Protein AF-A0AAJ1ESF6-F1 (afdb_monomer)

Structure (mmCIF, N/CA/C/O backbone):
data_AF-A0AAJ1ESF6-F1
#
_entry.id   AF-A0AAJ1ESF6-F1
#
loop_
_atom_site.group_PDB
_atom_site.id
_atom_site.type_symbol
_atom_site.label_atom_id
_atom_site.label_alt_id
_atom_site.label_comp_id
_atom_site.label_asym_id
_atom_site.label_entity_id
_atom_site.label_seq_id
_atom_site.pdbx_PDB_ins_code
_atom_site.Cartn_x
_atom_site.Cartn_y
_atom_site.Cartn_z
_atom_site.occupancy
_atom_site.B_iso_or_equiv
_atom_site.auth_seq_id
_atom_site.auth_comp_id
_atom_site.auth_asym_id
_atom_site.auth_atom_id
_atom_site.pdbx_PDB_model_num
ATOM 1 N N . ASP A 1 1 ? 2.776 -10.018 -21.899 1.00 55.34 1 ASP A N 1
ATOM 2 C CA . ASP A 1 1 ? 3.059 -10.813 -20.690 1.00 55.34 1 ASP A CA 1
ATOM 3 C C . ASP A 1 1 ? 4.131 -11.862 -20.918 1.00 55.34 1 ASP A C 1
ATOM 5 O O . ASP A 1 1 ? 3.816 -12.998 -21.233 1.00 55.34 1 ASP A O 1
ATOM 9 N N . GLN A 1 2 ? 5.407 -11.480 -20.803 1.00 73.94 2 GLN A N 1
ATOM 10 C CA . GLN A 1 2 ? 6.529 -12.399 -21.056 1.00 73.94 2 GLN A CA 1
ATOM 11 C C . GLN A 1 2 ? 7.130 -13.013 -19.786 1.00 73.94 2 GLN A C 1
ATOM 13 O O . GLN A 1 2 ? 7.589 -14.145 -19.842 1.00 73.94 2 GLN A O 1
ATOM 18 N N . TRP A 1 3 ? 7.111 -12.315 -18.645 1.00 88.38 3 TRP A N 1
ATOM 19 C CA . TRP A 1 3 ? 7.758 -12.816 -17.426 1.00 88.38 3 TRP A CA 1
ATOM 20 C C . TRP A 1 3 ? 6.982 -13.958 -16.770 1.00 88.38 3 TRP A C 1
ATOM 22 O O . TRP A 1 3 ? 7.521 -15.048 -16.640 1.00 88.38 3 TRP A O 1
ATOM 32 N N . MET A 1 4 ? 5.696 -13.752 -16.447 1.00 85.62 4 MET A N 1
ATOM 33 C CA . MET A 1 4 ? 4.870 -14.798 -15.819 1.00 85.62 4 MET A CA 1
ATOM 34 C C . MET A 1 4 ? 4.687 -16.027 -16.718 1.00 85.62 4 MET A C 1
ATOM 36 O O . MET A 1 4 ? 4.624 -17.143 -16.223 1.00 85.62 4 MET A O 1
ATOM 40 N N . ALA A 1 5 ? 4.609 -15.832 -18.037 1.00 86.31 5 ALA A N 1
ATOM 41 C CA . ALA A 1 5 ? 4.395 -16.920 -18.990 1.00 86.31 5 ALA A CA 1
ATOM 42 C C . ALA A 1 5 ? 5.632 -17.816 -19.188 1.00 86.31 5 ALA A C 1
ATOM 44 O O . ALA A 1 5 ? 5.484 -18.968 -19.586 1.00 86.31 5 ALA A O 1
ATOM 45 N N . ALA A 1 6 ? 6.835 -17.296 -18.927 1.00 82.69 6 ALA A N 1
ATOM 46 C CA . ALA A 1 6 ? 8.098 -18.032 -19.019 1.00 82.69 6 ALA A CA 1
ATOM 47 C C . ALA A 1 6 ? 8.628 -18.483 -17.645 1.00 82.69 6 ALA A C 1
ATOM 49 O O . ALA A 1 6 ? 9.740 -18.998 -17.556 1.00 82.69 6 ALA A O 1
ATOM 50 N N . LEU A 1 7 ? 7.858 -18.252 -16.580 1.00 89.81 7 LEU A N 1
ATOM 51 C CA . LEU A 1 7 ? 8.257 -18.524 -15.208 1.00 89.81 7 LEU A CA 1
ATOM 52 C C . LEU A 1 7 ? 8.116 -20.019 -14.896 1.00 89.81 7 LEU A C 1
ATOM 54 O O . LEU A 1 7 ? 7.008 -20.557 -14.932 1.00 89.81 7 LEU A O 1
ATOM 58 N N . ASP A 1 8 ? 9.210 -20.672 -14.510 1.00 90.31 8 ASP A N 1
ATOM 59 C CA . ASP A 1 8 ? 9.155 -21.964 -13.827 1.00 90.31 8 ASP A CA 1
ATOM 60 C C . ASP A 1 8 ? 9.335 -21.746 -12.322 1.00 90.31 8 ASP A C 1
ATOM 62 O O . ASP A 1 8 ? 10.394 -21.342 -11.850 1.00 90.31 8 ASP A O 1
ATOM 66 N N . MET A 1 9 ? 8.287 -22.015 -11.543 1.00 88.44 9 MET A N 1
ATOM 67 C CA . MET A 1 9 ? 8.320 -21.835 -10.086 1.00 88.44 9 MET A CA 1
ATOM 68 C C . MET A 1 9 ? 9.34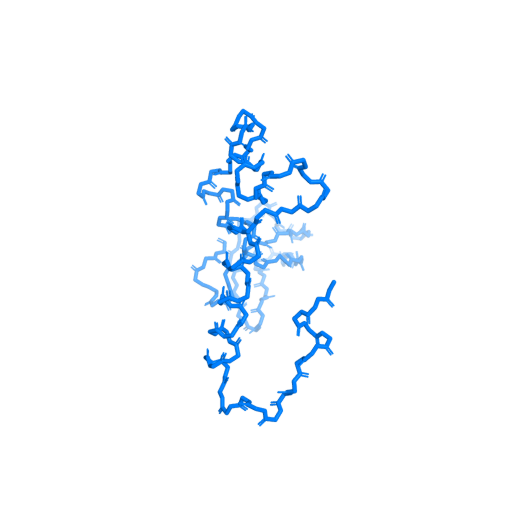0 -22.747 -9.391 1.00 88.44 9 MET A C 1
ATOM 70 O O . MET A 1 9 ? 9.712 -22.474 -8.252 1.00 88.44 9 MET A O 1
ATOM 74 N N . ARG A 1 10 ? 9.794 -23.820 -10.051 1.00 91.81 10 ARG A N 1
ATOM 75 C CA . ARG A 1 1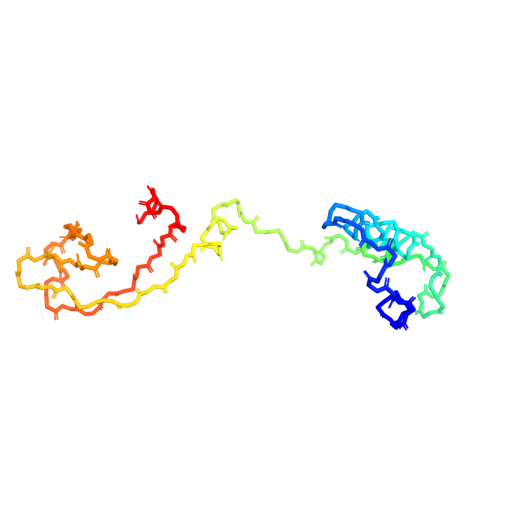0 ? 10.799 -24.749 -9.509 1.00 91.81 10 ARG A CA 1
ATOM 76 C C . ARG A 1 10 ? 12.207 -24.154 -9.486 1.00 91.81 10 ARG A C 1
ATOM 78 O O . ARG A 1 10 ? 13.034 -24.636 -8.715 1.00 91.81 10 ARG A O 1
ATOM 85 N N . ASP A 1 11 ? 12.455 -23.108 -10.271 1.00 91.62 11 ASP A N 1
ATOM 86 C CA . ASP A 1 11 ? 13.753 -22.428 -10.347 1.00 91.62 11 ASP A CA 1
ATOM 87 C C . ASP A 1 11 ? 14.016 -21.508 -9.144 1.00 91.62 11 ASP A C 1
ATOM 89 O O . ASP A 1 11 ? 15.119 -20.989 -8.992 1.00 91.62 11 ASP A O 1
ATOM 93 N N . PHE A 1 12 ? 13.015 -21.305 -8.283 1.00 94.00 12 PHE A N 1
ATOM 94 C CA . PHE A 1 12 ? 13.098 -20.422 -7.124 1.00 94.00 12 PHE A CA 1
ATOM 95 C C . PHE A 1 12 ? 13.052 -21.232 -5.834 1.00 94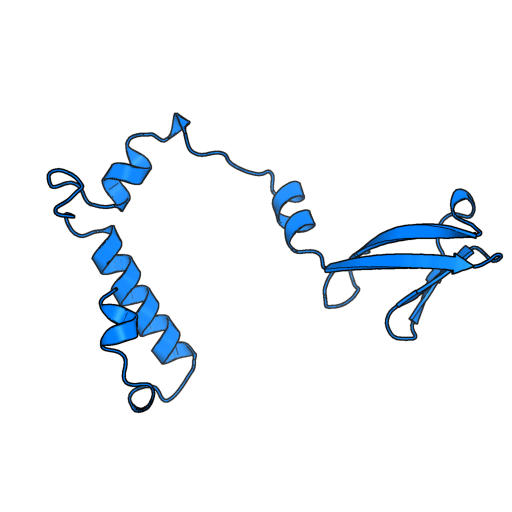.00 12 PHE A C 1
ATOM 97 O O . PHE A 1 12 ? 12.196 -22.099 -5.644 1.00 94.00 12 PHE A O 1
ATOM 104 N N . HIS A 1 13 ? 13.977 -20.951 -4.925 1.00 94.75 13 HIS A N 1
ATOM 105 C CA . HIS A 1 13 ? 14.115 -21.641 -3.639 1.00 94.75 13 HIS A CA 1
ATOM 106 C C . HIS A 1 13 ? 13.763 -20.728 -2.458 1.00 94.75 13 HIS A C 1
ATOM 108 O O . HIS A 1 13 ? 13.752 -21.159 -1.305 1.00 94.75 13 HIS A O 1
ATOM 114 N N . SER A 1 14 ? 13.417 -19.469 -2.739 1.00 95.94 14 SER A N 1
ATOM 115 C CA . SER A 1 14 ? 12.874 -18.527 -1.766 1.00 95.94 14 SER A CA 1
ATOM 116 C C . SER A 1 14 ? 11.994 -17.459 -2.426 1.00 95.94 14 SER A C 1
ATOM 118 O O . SER A 1 14 ? 12.083 -17.195 -3.626 1.00 95.94 14 SER A O 1
ATOM 120 N N . LEU A 1 15 ? 11.163 -16.789 -1.619 1.00 95.81 15 LEU A N 1
ATOM 121 C CA . LEU A 1 15 ? 10.407 -15.612 -2.068 1.00 95.81 15 LEU A CA 1
ATOM 122 C C . LEU A 1 15 ? 11.321 -14.451 -2.479 1.00 95.81 15 LEU A C 1
ATOM 124 O O . LEU A 1 15 ? 10.930 -13.636 -3.312 1.00 95.81 15 LEU A O 1
ATOM 128 N N . GLU A 1 16 ? 12.519 -14.370 -1.901 1.00 96.31 16 GLU A N 1
ATOM 129 C CA . GLU A 1 16 ? 13.479 -13.314 -2.217 1.00 96.31 16 GLU A CA 1
ATOM 130 C C . GLU A 1 16 ? 14.042 -13.476 -3.632 1.00 96.31 16 GLU A C 1
ATOM 132 O O . GLU A 1 16 ? 14.100 -12.508 -4.385 1.00 96.31 16 GLU A O 1
ATOM 137 N N . GLU A 1 17 ? 14.365 -14.703 -4.044 1.00 95.31 17 GLU A N 1
ATOM 138 C CA . GLU A 1 17 ? 14.821 -14.984 -5.411 1.00 95.31 17 GLU A CA 1
ATOM 139 C C . GLU A 1 17 ? 13.739 -14.667 -6.450 1.00 95.31 17 GLU A C 1
ATOM 141 O O . GLU A 1 17 ? 14.015 -14.039 -7.477 1.00 95.31 17 GLU A O 1
ATOM 146 N N . LEU A 1 18 ? 12.486 -15.033 -6.159 1.00 94.75 18 LEU A N 1
ATOM 147 C CA . LEU A 1 18 ? 11.349 -14.706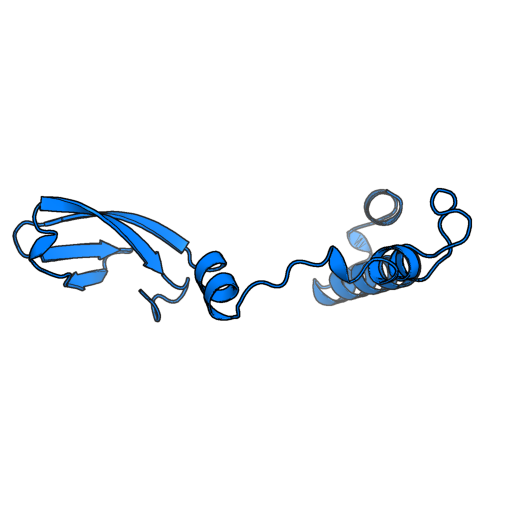 -7.020 1.00 94.75 18 LEU A CA 1
ATOM 148 C C . LEU A 1 18 ? 11.156 -13.187 -7.139 1.00 94.75 18 LEU A C 1
ATOM 150 O O . LEU A 1 18 ? 10.975 -12.662 -8.242 1.00 94.75 18 LEU A O 1
ATOM 154 N N . ARG A 1 19 ? 11.242 -12.469 -6.011 1.00 95.19 19 ARG A N 1
ATOM 155 C CA . ARG A 1 19 ? 11.171 -11.002 -5.963 1.00 95.19 19 ARG A CA 1
ATOM 156 C C . ARG A 1 19 ? 12.298 -10.363 -6.771 1.00 95.19 19 ARG A C 1
ATOM 158 O O . ARG A 1 19 ? 12.031 -9.440 -7.538 1.00 95.19 19 ARG A O 1
ATOM 165 N N . GLY A 1 20 ? 13.524 -10.866 -6.640 1.00 95.56 20 GLY A N 1
ATOM 166 C CA . GLY A 1 20 ? 14.683 -10.394 -7.396 1.00 95.56 20 GLY A CA 1
ATOM 167 C C . GLY A 1 20 ? 14.510 -10.572 -8.906 1.00 95.56 20 GLY A C 1
ATOM 168 O O . GLY A 1 20 ? 14.749 -9.634 -9.669 1.00 95.56 20 GLY A O 1
ATOM 169 N N . SER A 1 21 ? 14.018 -11.736 -9.340 1.00 94.94 21 SER A N 1
ATOM 170 C CA . SER A 1 21 ? 13.712 -12.006 -10.753 1.00 94.94 21 SER A CA 1
ATOM 171 C C . SER A 1 21 ? 12.644 -11.061 -11.307 1.00 94.94 21 SER A C 1
ATOM 173 O O . SER A 1 21 ? 12.841 -10.456 -12.367 1.00 94.94 21 SER A O 1
ATOM 175 N N . LEU A 1 22 ? 11.543 -10.869 -10.571 1.00 94.88 22 LEU A N 1
ATOM 176 C CA . LEU A 1 22 ? 10.494 -9.924 -10.957 1.00 94.88 22 LEU A CA 1
ATOM 177 C C . LEU A 1 22 ? 11.043 -8.499 -11.059 1.00 94.88 22 LEU A C 1
ATOM 179 O O . LEU A 1 22 ? 10.794 -7.809 -12.047 1.00 94.88 22 LEU A O 1
ATOM 183 N N . HIS A 1 23 ? 11.810 -8.066 -10.058 1.00 95.81 23 HIS A N 1
ATOM 184 C CA . HIS A 1 23 ? 12.399 -6.733 -10.026 1.00 95.81 23 HIS A CA 1
ATOM 185 C C . HIS A 1 23 ? 13.307 -6.493 -11.238 1.00 95.81 23 HIS A C 1
ATOM 187 O O . HIS A 1 23 ? 13.166 -5.480 -11.924 1.00 95.81 23 HIS A O 1
ATOM 193 N N . ALA A 1 24 ? 14.192 -7.444 -11.552 1.00 95.19 24 ALA A N 1
ATOM 194 C CA . ALA A 1 24 ? 15.080 -7.355 -12.709 1.00 95.19 24 ALA A CA 1
ATOM 195 C C . ALA A 1 24 ? 14.301 -7.259 -14.031 1.00 95.19 24 ALA A C 1
ATOM 197 O O . ALA A 1 24 ? 14.642 -6.446 -14.897 1.00 95.19 24 ALA A O 1
ATOM 198 N N . PHE A 1 25 ? 13.230 -8.044 -14.180 1.00 94.69 25 PHE A N 1
ATOM 199 C CA . PHE A 1 25 ? 12.358 -7.968 -15.348 1.00 94.69 25 PHE A CA 1
ATOM 200 C C . PHE A 1 25 ? 11.659 -6.607 -15.464 1.00 94.69 25 PHE A C 1
ATOM 202 O O . PHE A 1 25 ? 11.744 -5.974 -16.518 1.00 94.69 25 PHE A O 1
ATOM 209 N N . VAL A 1 26 ? 11.005 -6.142 -14.394 1.00 95.44 26 VAL A N 1
ATOM 210 C CA . VAL A 1 26 ? 10.275 -4.862 -14.373 1.00 95.44 26 VAL A CA 1
ATOM 211 C C . VAL A 1 26 ? 11.215 -3.702 -14.676 1.00 95.44 26 VAL A C 1
ATOM 213 O O . VAL A 1 26 ? 10.891 -2.851 -15.505 1.00 95.44 26 VAL A O 1
ATOM 216 N N . GLN A 1 27 ? 12.398 -3.686 -14.057 1.00 96.19 27 GLN A N 1
ATOM 217 C CA . GLN A 1 27 ? 13.403 -2.657 -14.297 1.00 96.19 27 GLN A CA 1
ATOM 218 C C . GLN A 1 27 ? 13.834 -2.643 -15.767 1.00 96.19 27 GLN A C 1
ATOM 220 O O . GLN A 1 27 ? 13.783 -1.594 -16.411 1.00 96.19 27 GLN A O 1
ATOM 225 N N . ARG A 1 28 ? 14.195 -3.807 -16.324 1.00 95.56 28 ARG A N 1
ATOM 226 C CA . ARG A 1 28 ? 14.607 -3.918 -17.729 1.00 95.56 28 ARG A CA 1
ATOM 227 C C . ARG A 1 28 ? 13.501 -3.470 -18.677 1.00 95.56 28 ARG A C 1
ATOM 229 O O . ARG A 1 28 ? 13.782 -2.733 -19.618 1.00 95.56 28 ARG A O 1
ATOM 236 N N . TYR A 1 29 ? 12.269 -3.912 -18.447 1.00 94.94 29 TYR A N 1
ATOM 237 C CA . TYR A 1 29 ? 11.128 -3.562 -19.287 1.00 94.94 29 TYR A CA 1
ATOM 238 C C . TYR A 1 29 ? 10.862 -2.054 -19.269 1.00 94.94 29 TYR A C 1
ATOM 240 O O . TYR A 1 29 ? 10.770 -1.434 -20.325 1.00 94.94 29 TYR A O 1
ATOM 248 N N . ASN A 1 30 ? 10.816 -1.450 -18.079 1.00 95.75 30 ASN A N 1
ATOM 249 C CA . ASN A 1 30 ? 10.530 -0.024 -17.933 1.00 95.75 30 ASN A CA 1
ATOM 250 C C . ASN A 1 30 ? 11.627 0.881 -18.508 1.00 95.75 30 ASN A C 1
ATOM 252 O O . ASN A 1 30 ? 11.322 2.019 -18.849 1.00 95.75 30 ASN A O 1
ATOM 256 N N . GLN A 1 31 ? 12.864 0.390 -18.632 1.00 96.94 31 GLN A N 1
ATOM 257 C CA . GLN A 1 31 ? 14.013 1.131 -19.174 1.00 96.94 31 GLN A CA 1
ATOM 258 C C . GLN A 1 31 ? 14.330 0.803 -20.641 1.00 96.94 31 GLN A C 1
ATOM 260 O O . GLN A 1 31 ? 15.217 1.417 -21.230 1.00 96.94 31 GLN A O 1
ATOM 265 N N . SER A 1 32 ? 13.638 -0.161 -21.251 1.00 96.44 32 SER A N 1
ATOM 266 C CA . SER A 1 32 ? 13.858 -0.527 -22.654 1.00 96.44 32 SER A CA 1
ATOM 267 C C . SER A 1 32 ? 12.872 0.206 -23.569 1.00 96.44 32 SER A C 1
ATOM 269 O O . SER A 1 32 ? 11.702 0.336 -23.202 1.00 96.44 32 SER A O 1
ATOM 271 N N . PRO A 1 33 ? 13.288 0.641 -24.775 1.00 96.50 33 PRO A N 1
ATOM 272 C CA . PRO A 1 33 ? 12.374 1.175 -25.778 1.00 96.50 33 PRO A CA 1
ATOM 273 C C . PRO A 1 33 ? 11.207 0.226 -26.041 1.00 96.50 33 PRO A C 1
ATOM 275 O O . PRO A 1 33 ? 11.408 -0.964 -26.301 1.00 96.50 33 PRO A O 1
ATOM 278 N N . HIS A 1 34 ? 9.987 0.757 -26.001 1.00 94.00 34 HIS A N 1
ATOM 279 C CA . HIS A 1 34 ? 8.786 -0.021 -26.264 1.00 94.00 34 HIS A CA 1
ATOM 280 C C . HIS A 1 34 ? 8.237 0.299 -27.657 1.00 94.00 34 HIS A C 1
ATOM 282 O O . HIS A 1 34 ? 8.115 1.462 -28.048 1.00 94.00 34 HIS A O 1
ATOM 288 N N . SER A 1 35 ? 7.870 -0.736 -28.417 1.00 92.94 35 SER A N 1
ATOM 289 C CA . SER A 1 35 ? 7.438 -0.599 -29.817 1.00 92.94 35 SER A CA 1
ATOM 290 C C . SER A 1 35 ? 6.211 0.303 -29.983 1.00 92.94 35 SER A C 1
ATOM 292 O O . SER A 1 35 ? 6.118 1.047 -30.954 1.00 92.94 35 SER A O 1
ATOM 294 N N . SER A 1 36 ? 5.295 0.285 -29.013 1.00 93.75 36 SER A N 1
ATOM 295 C CA . SER A 1 36 ? 4.092 1.129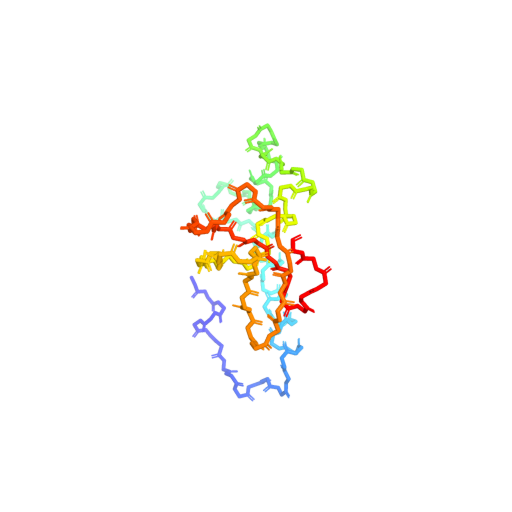 -29.006 1.00 93.75 36 SER A CA 1
ATOM 296 C C . SER A 1 36 ? 4.319 2.557 -28.500 1.00 93.75 36 SER A C 1
ATOM 298 O O . SER A 1 36 ? 3.374 3.339 -28.482 1.00 93.75 36 SER A O 1
ATOM 300 N N . LEU A 1 37 ? 5.529 2.896 -28.048 1.00 95.19 37 LEU A N 1
ATOM 301 C CA . LEU A 1 37 ? 5.863 4.203 -27.469 1.00 95.19 37 LEU A CA 1
ATOM 302 C C . LEU A 1 37 ? 6.808 5.006 -28.370 1.00 95.19 37 LEU A C 1
ATOM 304 O O . LEU A 1 37 ? 7.556 5.853 -27.892 1.00 95.19 37 LEU A O 1
ATOM 308 N N . HIS A 1 38 ? 6.790 4.736 -29.679 1.00 93.75 38 HIS A N 1
ATOM 309 C CA . HIS A 1 38 ? 7.578 5.466 -30.679 1.00 93.75 38 HIS A CA 1
ATOM 310 C C . HIS A 1 38 ? 9.083 5.544 -30.351 1.00 93.75 38 HIS A C 1
ATOM 312 O O . HIS A 1 38 ? 9.736 6.545 -30.631 1.00 93.75 38 HIS A O 1
ATOM 318 N N . GLY A 1 39 ? 9.636 4.482 -29.757 1.00 94.12 39 GLY A N 1
ATOM 319 C CA . GLY A 1 39 ? 11.053 4.401 -29.389 1.00 94.12 39 GLY A CA 1
ATOM 320 C C . GLY A 1 39 ? 11.393 4.911 -27.986 1.00 94.12 39 GLY A C 1
ATOM 321 O O . GLY A 1 39 ? 12.536 4.757 -27.566 1.00 94.12 39 GLY A O 1
ATOM 322 N N . LEU A 1 40 ? 10.427 5.455 -27.241 1.00 96.81 40 LEU A N 1
ATOM 323 C CA . LEU A 1 40 ? 10.596 5.786 -25.825 1.00 96.81 40 LEU A CA 1
ATOM 324 C C . LEU A 1 40 ? 10.480 4.538 -24.945 1.00 96.81 40 LEU A C 1
ATOM 326 O O . LEU A 1 40 ? 9.776 3.579 -25.288 1.00 96.81 40 LEU A O 1
ATOM 330 N N . SER A 1 41 ? 11.135 4.560 -23.785 1.00 97.50 41 SER A N 1
ATOM 331 C CA . SER A 1 41 ? 10.865 3.576 -22.737 1.00 97.50 41 SER A CA 1
ATOM 332 C C . SER A 1 41 ? 9.572 3.920 -21.975 1.00 97.50 41 SER A C 1
ATOM 334 O O . SER A 1 41 ? 9.148 5.083 -21.964 1.00 97.50 41 SER A O 1
ATOM 336 N N . PRO A 1 42 ? 8.916 2.944 -21.314 1.00 96.62 42 PRO A N 1
ATOM 337 C CA . PRO A 1 42 ? 7.790 3.228 -20.423 1.00 96.62 42 PRO A CA 1
ATOM 338 C C . PRO A 1 42 ? 8.126 4.272 -19.352 1.00 96.62 42 PRO A C 1
ATOM 340 O O . PRO A 1 42 ? 7.289 5.119 -19.042 1.00 96.62 42 PRO A O 1
ATOM 343 N N . GLN A 1 43 ? 9.355 4.248 -18.828 1.00 96.38 43 GLN A N 1
ATOM 344 C CA . GLN A 1 43 ? 9.839 5.234 -17.869 1.00 96.38 43 GLN A CA 1
ATOM 345 C C . GLN A 1 43 ? 9.899 6.642 -18.476 1.00 96.38 43 GLN A C 1
ATOM 347 O O . GLN A 1 43 ? 9.354 7.572 -17.880 1.00 96.38 43 GLN A O 1
ATOM 352 N N . ASP A 1 44 ? 10.485 6.798 -19.666 1.00 96.50 44 ASP A N 1
ATOM 353 C CA . ASP A 1 44 ? 10.564 8.101 -20.345 1.00 96.50 44 ASP A CA 1
ATOM 354 C C . ASP A 1 44 ? 9.169 8.665 -20.616 1.00 96.50 44 ASP A C 1
ATOM 356 O O . ASP A 1 44 ? 8.896 9.834 -20.344 1.00 96.50 44 ASP A O 1
ATOM 360 N N . ARG A 1 45 ? 8.250 7.819 -21.102 1.00 95.75 45 ARG A N 1
ATOM 361 C CA . ARG A 1 45 ? 6.865 8.221 -21.368 1.00 95.75 45 ARG A CA 1
ATOM 362 C C . ARG A 1 45 ? 6.118 8.606 -20.093 1.00 95.75 45 ARG A C 1
ATOM 364 O O . ARG A 1 45 ? 5.303 9.522 -20.135 1.00 95.75 45 ARG A O 1
ATOM 371 N N . PHE A 1 46 ? 6.345 7.910 -18.982 1.00 94.38 46 PHE A N 1
ATOM 372 C CA . PHE A 1 46 ? 5.710 8.238 -17.705 1.00 94.38 46 PHE A CA 1
ATOM 373 C C . PHE A 1 46 ? 6.184 9.599 -17.178 1.00 94.38 46 PHE A C 1
ATOM 375 O O . PHE A 1 46 ? 5.372 10.416 -16.751 1.00 94.38 46 PHE A O 1
ATOM 382 N N . PHE A 1 47 ? 7.489 9.874 -17.257 1.00 93.88 47 PHE A N 1
ATOM 383 C CA . PHE A 1 47 ? 8.065 11.126 -16.763 1.00 93.88 47 PHE A CA 1
ATOM 384 C C . PHE A 1 47 ? 7.984 12.298 -17.749 1.00 93.88 47 PHE A C 1
ATOM 386 O O . PHE A 1 47 ? 8.261 13.427 -17.348 1.00 93.88 47 PHE A O 1
ATOM 393 N N . SER A 1 48 ? 7.562 12.082 -19.000 1.00 94.75 48 SER A N 1
ATOM 394 C CA . SER A 1 48 ? 7.339 13.169 -19.964 1.00 94.75 48 SER A CA 1
ATOM 395 C C . SER A 1 48 ? 6.114 14.035 -19.642 1.00 94.75 48 SER A C 1
ATOM 397 O O . SER A 1 48 ? 5.987 15.130 -20.180 1.00 94.75 48 SER A O 1
ATOM 399 N N . GLU A 1 49 ? 5.203 13.558 -18.788 1.00 93.38 49 GLU A N 1
ATOM 400 C CA . GLU A 1 49 ? 3.972 14.261 -18.392 1.00 93.38 49 GLU A CA 1
ATOM 401 C C . GLU A 1 49 ? 3.855 14.358 -16.857 1.00 93.38 49 GLU A C 1
ATOM 403 O O . GLU A 1 49 ? 2.900 13.844 -16.268 1.00 93.38 49 GLU A O 1
ATOM 408 N N . PRO A 1 50 ? 4.810 15.012 -16.168 1.00 90.88 50 PRO A N 1
ATOM 409 C CA . PRO A 1 50 ? 4.846 15.037 -14.704 1.00 90.88 50 PRO A CA 1
ATOM 410 C C . PRO A 1 50 ? 3.612 15.719 -14.093 1.00 90.88 50 PRO A C 1
ATOM 412 O O . PRO A 1 50 ? 3.173 15.338 -13.013 1.00 90.88 50 PRO A O 1
ATOM 415 N N . GLU A 1 51 ? 3.018 16.668 -14.817 1.00 94.00 51 GLU A N 1
ATOM 416 C CA . GLU A 1 51 ? 1.776 17.379 -14.476 1.00 94.00 51 GLU A CA 1
ATOM 417 C C . GLU A 1 51 ? 0.580 16.425 -14.264 1.00 94.00 51 GLU A C 1
ATOM 419 O O . GLU A 1 51 ? -0.358 16.744 -13.537 1.00 94.00 51 GLU A O 1
ATOM 424 N N . GLN A 1 52 ? 0.597 15.238 -14.886 1.00 93.56 52 GLN A N 1
ATOM 425 C CA . GLN A 1 52 ? -0.467 14.234 -14.749 1.00 93.56 52 GLN A CA 1
ATOM 426 C C . GLN A 1 52 ? -0.301 13.363 -13.493 1.00 93.56 52 GLN A C 1
ATOM 428 O O . GLN A 1 52 ? -1.227 12.644 -13.105 1.00 93.56 52 GLN A O 1
ATOM 433 N N . ILE A 1 53 ? 0.864 13.411 -12.836 1.00 92.25 53 ILE A N 1
ATOM 434 C CA . ILE A 1 53 ? 1.152 12.601 -11.653 1.00 92.25 53 ILE A CA 1
ATOM 435 C C . ILE A 1 53 ? 0.468 13.230 -10.439 1.00 92.25 53 ILE A C 1
ATOM 437 O O . ILE A 1 53 ? 0.910 14.238 -9.891 1.00 92.25 53 ILE A O 1
ATOM 441 N N . AR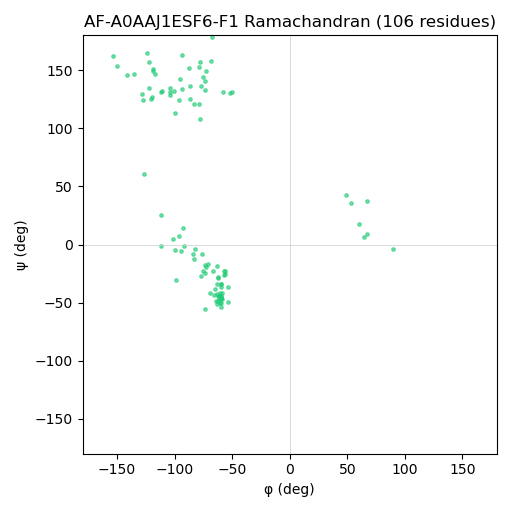G A 1 54 ? -0.591 12.578 -9.956 1.00 92.06 54 ARG A N 1
ATOM 442 C CA . ARG A 1 54 ? -1.247 12.946 -8.698 1.00 92.06 54 ARG A CA 1
ATOM 443 C C . ARG A 1 54 ? -0.499 12.325 -7.526 1.00 92.06 54 ARG A C 1
ATOM 445 O O . ARG A 1 54 ? -0.369 11.105 -7.443 1.00 92.06 54 ARG A O 1
ATOM 452 N N . ARG A 1 55 ? -0.009 13.167 -6.619 1.00 91.75 55 ARG A N 1
ATOM 453 C CA . ARG A 1 55 ? 0.588 12.737 -5.351 1.00 91.75 55 ARG A CA 1
ATOM 454 C C . ARG A 1 55 ? -0.483 12.751 -4.268 1.00 91.75 55 ARG A C 1
ATOM 456 O O . ARG A 1 55 ? -1.246 13.707 -4.177 1.00 91.75 55 ARG A O 1
ATOM 463 N N . LEU A 1 56 ? -0.531 11.685 -3.480 1.00 95.12 56 LEU A N 1
ATOM 464 C CA . LEU A 1 56 ? -1.329 11.627 -2.262 1.00 95.12 56 LEU A CA 1
ATOM 465 C C . LEU A 1 56 ? -0.503 12.175 -1.098 1.00 95.12 56 LEU A C 1
ATOM 467 O O . LEU A 1 56 ? 0.730 12.100 -1.132 1.00 95.12 56 LEU A O 1
ATOM 471 N N . SER A 1 57 ? -1.177 12.734 -0.094 1.00 96.31 57 SER A N 1
ATOM 472 C CA . SER A 1 57 ? -0.510 13.079 1.159 1.00 96.31 57 SER A CA 1
ATOM 473 C C . SER A 1 57 ? -0.090 11.805 1.901 1.00 96.31 57 SER A C 1
ATOM 475 O O . SER A 1 57 ? -0.642 10.731 1.666 1.00 96.31 57 SER A O 1
ATOM 477 N N . GLU A 1 58 ? 0.895 11.910 2.790 1.00 94.12 58 GLU A N 1
ATOM 478 C CA . GLU A 1 58 ? 1.320 10.774 3.617 1.00 94.12 58 GLU A CA 1
ATOM 479 C C . GLU A 1 58 ? 0.163 10.258 4.488 1.00 94.12 58 GLU A C 1
ATOM 481 O O . GLU A 1 58 ? -0.031 9.053 4.591 1.00 94.12 58 GLU A O 1
ATOM 486 N N . GLU A 1 59 ? -0.680 11.166 4.992 1.00 92.25 59 GLU A N 1
ATOM 487 C CA . GLU A 1 59 ? -1.914 10.832 5.711 1.00 92.25 59 GLU A CA 1
ATOM 488 C C . GLU A 1 59 ? -2.882 10.023 4.838 1.00 92.25 59 GLU A C 1
ATOM 490 O O . GLU A 1 59 ? -3.331 8.953 5.243 1.00 92.25 59 GLU A O 1
ATOM 495 N N . ASP A 1 60 ? -3.164 10.481 3.612 1.00 93.75 60 ASP A N 1
ATOM 496 C CA . ASP A 1 60 ? -4.046 9.745 2.699 1.00 93.75 60 ASP A CA 1
ATOM 497 C C . ASP A 1 60 ? -3.493 8.348 2.417 1.00 93.75 60 ASP A C 1
ATOM 499 O O . ASP A 1 60 ? -4.248 7.378 2.390 1.00 93.75 60 ASP A O 1
ATOM 503 N N . ILE A 1 61 ? -2.180 8.225 2.213 1.00 93.38 61 ILE A N 1
ATOM 504 C CA . ILE A 1 61 ? -1.532 6.931 1.994 1.00 93.38 61 ILE A CA 1
ATOM 505 C C . ILE A 1 61 ? -1.765 6.032 3.209 1.00 93.38 61 ILE A C 1
ATOM 507 O O . ILE A 1 61 ? -2.311 4.944 3.034 1.00 93.38 61 ILE A O 1
ATOM 511 N N . THR A 1 62 ? -1.432 6.489 4.419 1.00 91.19 62 THR A N 1
ATOM 512 C CA . THR A 1 62 ? -1.618 5.725 5.663 1.00 91.19 62 THR A CA 1
ATOM 513 C C . THR A 1 62 ? -3.060 5.251 5.819 1.00 91.19 62 THR A C 1
ATOM 515 O O . THR A 1 62 ? -3.298 4.055 5.984 1.00 91.19 62 THR A O 1
ATOM 518 N N . GLN A 1 63 ? -4.035 6.148 5.645 1.00 90.56 63 GLN A N 1
ATOM 519 C CA . GLN A 1 63 ? -5.461 5.824 5.755 1.00 90.56 63 GLN A CA 1
ATOM 520 C C . GLN A 1 63 ? -5.917 4.745 4.759 1.00 90.56 63 GLN A C 1
ATOM 522 O O . GLN A 1 63 ? -6.792 3.944 5.088 1.00 90.56 63 GLN A O 1
ATOM 527 N N . ASN A 1 64 ? -5.337 4.696 3.554 1.00 91.62 64 ASN A N 1
ATOM 528 C CA . ASN A 1 64 ? -5.664 3.679 2.545 1.00 91.62 64 ASN A CA 1
ATOM 529 C C . ASN A 1 64 ? -5.101 2.283 2.875 1.00 91.62 64 ASN A C 1
ATOM 531 O O . ASN A 1 64 ? -5.566 1.300 2.297 1.00 91.62 64 ASN A O 1
ATOM 535 N N . PHE A 1 65 ? -4.119 2.180 3.777 1.00 91.81 65 PHE A N 1
ATOM 536 C CA . PHE A 1 65 ? -3.544 0.903 4.216 1.00 91.81 65 PHE A CA 1
ATOM 537 C C . PHE A 1 65 ? -4.177 0.347 5.501 1.00 91.81 65 PHE A C 1
ATOM 539 O O . PHE A 1 65 ? -3.861 -0.780 5.890 1.00 91.81 65 PHE A O 1
ATOM 546 N N . LEU A 1 66 ? -5.081 1.091 6.143 1.00 94.25 66 LEU A N 1
ATOM 547 C CA . LEU A 1 66 ? -5.825 0.611 7.304 1.00 94.25 66 LEU A CA 1
ATOM 548 C C . LEU A 1 66 ? -6.932 -0.370 6.890 1.00 94.25 66 LEU A C 1
ATOM 550 O O . LEU A 1 66 ? -7.588 -0.219 5.857 1.00 94.25 66 LEU A O 1
ATOM 554 N N . LEU A 1 67 ? -7.167 -1.373 7.732 1.00 93.94 67 LEU A N 1
ATOM 555 C CA . LEU A 1 67 ? -8.288 -2.296 7.598 1.00 93.94 67 LEU A CA 1
ATOM 556 C C . LEU A 1 67 ? -9.579 -1.589 7.989 1.00 93.94 67 LEU A C 1
ATOM 558 O O . LEU A 1 67 ? -9.599 -0.849 8.963 1.00 93.94 67 LEU A O 1
ATOM 562 N N . GLU A 1 68 ? -10.668 -1.843 7.268 1.00 95.00 68 GLU A N 1
ATOM 563 C CA . GLU A 1 68 ? -11.963 -1.219 7.540 1.00 95.00 68 GLU A CA 1
ATOM 564 C C . GLU A 1 68 ? -12.968 -2.247 8.067 1.00 95.00 68 GLU A C 1
ATOM 566 O O . GLU A 1 68 ? -13.144 -3.321 7.486 1.00 95.00 68 GLU A O 1
ATOM 571 N N . ILE A 1 69 ? -13.659 -1.913 9.161 1.00 94.75 69 ILE A N 1
ATOM 572 C CA . ILE A 1 69 ? -14.683 -2.783 9.745 1.00 94.75 69 ILE A CA 1
ATOM 573 C C . ILE A 1 69 ? -15.878 -1.998 10.267 1.00 94.75 69 ILE A C 1
ATOM 575 O O . ILE A 1 69 ? -15.754 -0.893 10.789 1.00 94.75 69 ILE A O 1
ATOM 579 N N . GLU A 1 70 ? -17.064 -2.593 10.158 1.00 97.19 70 GLU A N 1
ATOM 580 C CA . GLU A 1 70 ? -18.287 -2.029 10.721 1.00 97.19 70 GLU A CA 1
ATOM 581 C C . GLU A 1 70 ? -18.691 -2.770 12.002 1.00 97.19 70 GLU A C 1
ATOM 583 O O . GLU A 1 70 ? -18.761 -4.009 12.041 1.00 97.19 70 GLU A O 1
ATOM 588 N N . ARG A 1 71 ? -18.985 -2.013 13.063 1.00 97.06 71 ARG A N 1
ATOM 589 C CA . ARG A 1 71 ? -19.429 -2.542 14.358 1.00 97.06 71 ARG A CA 1
ATOM 590 C C . ARG A 1 71 ? -20.599 -1.748 14.911 1.00 97.06 71 ARG A C 1
ATOM 592 O O . ARG A 1 71 ? -20.728 -0.547 14.692 1.00 97.06 71 ARG A O 1
ATOM 599 N N . ARG A 1 72 ? -21.482 -2.447 15.626 1.00 97.56 72 ARG A N 1
ATOM 600 C CA . ARG A 1 72 ? -22.535 -1.811 16.416 1.00 97.56 72 ARG A CA 1
ATOM 601 C C . ARG A 1 72 ? -21.962 -1.488 17.787 1.00 97.56 72 ARG A C 1
ATOM 603 O O . ARG A 1 72 ? -21.497 -2.398 18.463 1.00 97.56 72 ARG A O 1
ATOM 610 N N . VAL A 1 73 ? -22.051 -0.227 18.180 1.00 97.94 73 VAL A N 1
ATOM 611 C CA . VAL A 1 73 ? -21.693 0.217 19.524 1.00 97.94 73 VAL A CA 1
ATOM 612 C C . VAL A 1 73 ? -22.772 -0.243 20.494 1.00 97.94 73 VAL A C 1
ATOM 614 O O . VAL A 1 73 ? -23.975 -0.104 20.226 1.00 97.94 73 VAL A O 1
ATOM 617 N N . SER A 1 74 ? -22.348 -0.812 21.613 1.00 97.75 74 SER A N 1
ATOM 618 C CA . SER A 1 74 ? -23.229 -1.217 22.701 1.00 97.75 74 SER A CA 1
ATOM 619 C C . SER A 1 74 ? -23.873 -0.002 23.396 1.00 97.75 74 SER A C 1
ATOM 621 O O . SER A 1 74 ? -23.685 1.155 23.010 1.00 97.75 74 SER A O 1
ATOM 623 N N . ALA A 1 75 ? -24.728 -0.249 24.391 1.00 97.06 75 ALA A N 1
ATOM 624 C CA . ALA A 1 75 ? -25.371 0.832 25.145 1.00 97.06 75 ALA A CA 1
ATOM 625 C C . ALA A 1 75 ? -24.413 1.515 26.139 1.00 97.06 75 ALA A C 1
ATOM 627 O O . ALA A 1 75 ? -24.645 2.663 26.502 1.00 97.06 75 ALA A O 1
ATOM 628 N N . ASP A 1 76 ? -23.363 0.811 26.546 1.00 96.94 76 ASP A N 1
ATOM 629 C CA . ASP A 1 76 ? -22.262 1.233 27.414 1.00 96.94 76 ASP A CA 1
ATOM 630 C C . ASP A 1 76 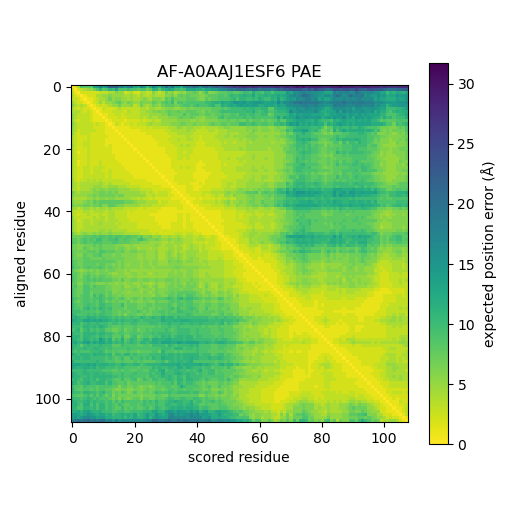? -21.051 1.774 26.631 1.00 96.94 76 ASP A C 1
ATOM 632 O O . ASP A 1 76 ? -19.998 1.989 27.208 1.00 96.94 76 ASP A O 1
ATOM 636 N N . SER A 1 77 ? -21.221 2.084 25.339 1.00 96.69 77 SER A N 1
ATOM 637 C CA . SER A 1 77 ? -20.203 2.735 24.490 1.00 96.69 77 SER A CA 1
ATOM 638 C C . SER A 1 77 ? -18.960 1.879 24.210 1.00 96.69 77 SER A C 1
ATOM 640 O O . SER A 1 77 ? -17.853 2.396 24.105 1.00 96.69 77 SER A O 1
ATOM 642 N N . VAL A 1 78 ? -19.151 0.570 24.031 1.00 96.94 78 VAL A N 1
ATOM 643 C CA . VAL A 1 78 ? -18.087 -0.400 23.738 1.00 96.94 78 VAL A CA 1
ATOM 644 C C . VAL A 1 78 ? -18.303 -1.052 22.367 1.00 96.94 78 VAL A C 1
ATOM 646 O O . VAL A 1 78 ? -19.435 -1.278 21.917 1.00 96.94 78 VAL A O 1
ATOM 649 N N . ILE A 1 79 ? -17.202 -1.365 21.687 1.00 96.25 79 ILE A N 1
ATOM 650 C CA . ILE A 1 79 ? -17.154 -2.256 20.521 1.00 96.25 79 ILE A CA 1
ATOM 651 C C . ILE A 1 79 ? -16.196 -3.418 20.785 1.00 96.25 79 ILE A C 1
ATOM 653 O O . ILE A 1 79 ? -15.274 -3.302 21.585 1.00 96.25 79 ILE A O 1
ATOM 657 N N . VAL A 1 80 ? -16.392 -4.526 20.066 1.00 94.25 80 VAL A N 1
ATOM 658 C CA . VAL A 1 80 ? -15.503 -5.692 20.134 1.00 94.25 80 VAL A CA 1
ATOM 659 C C . VAL A 1 80 ? -14.916 -5.991 18.758 1.00 94.25 80 VAL A C 1
ATOM 661 O O . VAL A 1 80 ? -15.651 -6.187 17.777 1.00 94.25 80 VAL A O 1
ATOM 664 N N . ILE A 1 81 ? -13.588 -6.052 18.698 1.00 92.25 81 ILE A N 1
ATOM 665 C CA . ILE A 1 81 ? -12.807 -6.464 17.528 1.00 92.25 81 ILE A CA 1
ATOM 666 C C . ILE A 1 81 ? -11.859 -7.564 18.007 1.00 92.25 81 ILE A C 1
ATOM 668 O O . ILE A 1 81 ? -11.155 -7.381 18.990 1.00 92.25 81 ILE A O 1
ATOM 672 N N . ASP A 1 82 ? -11.908 -8.736 17.373 1.00 89.31 82 ASP A N 1
ATOM 673 C CA . ASP A 1 82 ? -11.067 -9.895 17.711 1.00 89.31 82 ASP A CA 1
ATOM 674 C C . ASP A 1 82 ? -11.025 -10.249 19.211 1.00 89.31 82 ASP A C 1
ATOM 676 O O . ASP A 1 82 ? -9.990 -10.610 19.760 1.00 89.31 82 ASP A O 1
ATOM 680 N N . GLN A 1 83 ? -12.197 -10.195 19.862 1.00 90.31 83 GLN A N 1
ATOM 681 C CA . GLN A 1 83 ? -12.407 -10.458 21.299 1.00 90.31 83 GLN A CA 1
ATOM 682 C C . GLN A 1 83 ? -11.775 -9.427 22.249 1.00 90.31 83 GLN A C 1
ATOM 684 O O . GLN A 1 83 ? -11.788 -9.632 23.460 1.00 90.31 83 GLN A O 1
ATOM 689 N N . ILE A 1 84 ? -11.268 -8.315 21.719 1.00 90.69 84 ILE A N 1
ATOM 690 C CA . ILE A 1 84 ? -10.769 -7.182 22.495 1.00 90.69 84 ILE A CA 1
ATOM 691 C C . ILE A 1 84 ? -11.846 -6.094 22.514 1.00 90.69 84 ILE A C 1
ATOM 693 O O . ILE A 1 84 ? -12.439 -5.765 21.482 1.00 90.69 84 ILE A O 1
ATOM 697 N N . GLU A 1 85 ? -12.117 -5.570 23.706 1.00 93.69 85 GLU A N 1
ATOM 698 C CA . GLU A 1 85 ? -13.056 -4.475 23.935 1.00 93.69 85 GLU A CA 1
ATOM 699 C C . GLU A 1 85 ? -12.366 -3.122 23.760 1.00 93.69 85 GLU A C 1
ATOM 701 O O . GLU A 1 85 ? -11.267 -2.900 24.269 1.00 93.69 85 GLU A O 1
ATOM 706 N N . TYR A 1 86 ? -13.042 -2.208 23.069 1.00 93.06 86 TYR A N 1
ATOM 707 C CA . TYR A 1 86 ? -12.602 -0.830 22.886 1.00 93.06 86 TYR A CA 1
ATOM 708 C C . TYR A 1 86 ? -13.729 0.117 23.274 1.00 93.06 86 TYR A C 1
ATOM 710 O O . TYR A 1 86 ? -14.862 -0.022 22.803 1.00 93.06 86 TYR A O 1
ATOM 718 N N . GLU A 1 87 ? -13.407 1.090 24.121 1.00 95.00 87 GLU A N 1
ATOM 719 C CA . GLU A 1 87 ? -14.315 2.178 24.458 1.00 95.00 87 GLU A CA 1
ATOM 720 C C . GLU A 1 87 ? -14.347 3.192 23.312 1.00 95.00 87 GLU A C 1
ATOM 722 O O . GLU A 1 87 ? -13.319 3.551 22.733 1.00 95.00 87 GLU A O 1
ATOM 727 N N . VAL A 1 88 ? -15.545 3.650 22.974 1.00 94.75 88 VAL A N 1
ATOM 728 C CA . VAL A 1 88 ? -15.770 4.693 21.975 1.00 94.75 88 VAL A CA 1
ATOM 729 C C . VAL A 1 88 ? -16.563 5.833 22.590 1.00 94.75 88 VAL A C 1
ATOM 731 O O . VAL A 1 88 ? -17.185 5.708 23.641 1.00 94.75 88 VAL A O 1
ATOM 734 N N . ASP A 1 89 ? -16.575 6.970 21.904 1.00 95.25 89 ASP A N 1
ATOM 735 C CA . ASP A 1 89 ? -17.340 8.128 22.344 1.00 95.25 89 ASP A CA 1
ATOM 736 C C . ASP A 1 89 ? -18.838 7.791 22.493 1.00 95.25 89 ASP A C 1
ATOM 738 O O . ASP A 1 89 ? -19.468 7.229 21.588 1.00 95.25 89 ASP A O 1
ATOM 742 N N . TYR A 1 90 ? -19.417 8.176 23.634 1.00 95.38 90 TYR A N 1
ATOM 743 C CA . TYR A 1 90 ? -20.809 7.902 23.997 1.00 95.38 90 TYR A CA 1
ATOM 744 C C . TYR A 1 90 ? -21.824 8.407 22.966 1.00 95.38 90 TYR A C 1
ATOM 746 O O . TYR A 1 90 ? -22.937 7.876 22.883 1.00 95.38 90 TYR A O 1
ATOM 754 N N . ARG A 1 91 ? -21.457 9.395 22.134 1.00 96.81 91 ARG A N 1
ATOM 755 C CA . ARG A 1 91 ? -22.305 9.878 21.037 1.00 96.81 91 ARG A CA 1
ATOM 756 C C . ARG A 1 91 ? -22.698 8.758 20.073 1.00 96.81 91 ARG A C 1
ATOM 758 O O . ARG A 1 91 ? -23.729 8.868 19.418 1.00 96.81 91 ARG A O 1
ATOM 765 N N . PHE A 1 92 ? -21.893 7.699 19.978 1.00 96.69 92 PHE A N 1
ATOM 766 C CA . PHE A 1 92 ? -22.110 6.578 19.069 1.00 96.69 92 PHE A CA 1
ATOM 767 C C . PHE A 1 92 ? -22.913 5.430 19.685 1.00 96.69 92 PHE A C 1
ATOM 769 O O . PHE A 1 92 ? -23.194 4.462 18.979 1.00 96.69 92 PHE A O 1
ATOM 776 N N . ALA A 1 93 ? -23.317 5.514 20.958 1.00 97.00 93 ALA A N 1
ATOM 777 C CA . ALA A 1 93 ? -24.055 4.448 21.632 1.00 97.00 93 ALA A CA 1
ATOM 778 C C . ALA A 1 93 ? -25.262 3.979 20.801 1.00 97.00 93 ALA A C 1
ATOM 780 O O . ALA A 1 93 ? -26.072 4.778 20.321 1.00 97.00 93 ALA A O 1
ATOM 781 N N . ARG A 1 94 ? -25.392 2.656 20.635 1.00 96.94 94 ARG A N 1
ATOM 782 C CA . ARG A 1 94 ? -26.435 1.989 19.824 1.00 96.94 94 ARG A CA 1
ATOM 783 C C . ARG A 1 94 ? -26.394 2.274 18.314 1.00 96.94 94 ARG A C 1
ATOM 785 O O . ARG A 1 94 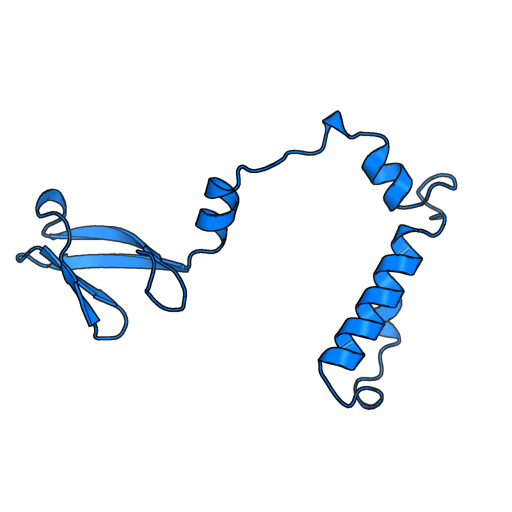? -27.298 1.815 17.602 1.00 96.94 94 ARG A O 1
ATOM 792 N N . GLN A 1 95 ? -25.378 2.969 17.808 1.00 97.62 95 GLN A N 1
ATOM 793 C CA . GLN A 1 95 ? -25.184 3.231 16.380 1.00 97.62 95 GLN A CA 1
ATOM 794 C C . GLN A 1 95 ? -24.274 2.180 15.736 1.00 97.62 95 GLN A C 1
ATOM 796 O O . GLN A 1 95 ? -23.584 1.422 16.418 1.00 97.62 95 GLN A O 1
ATOM 801 N N . ARG A 1 96 ? -24.300 2.100 14.402 1.00 97.75 96 ARG A N 1
ATOM 802 C CA . ARG A 1 96 ? -23.303 1.352 13.629 1.00 97.75 96 ARG A CA 1
ATOM 803 C C . ARG A 1 96 ? -22.242 2.337 13.168 1.00 97.75 96 ARG A C 1
ATOM 805 O O . ARG A 1 96 ? -22.586 3.328 12.530 1.00 97.75 96 ARG A O 1
ATOM 812 N N . ILE A 1 97 ? -20.992 2.062 13.504 1.00 96.56 97 ILE A N 1
ATOM 813 C CA . ILE A 1 97 ? -19.849 2.886 13.125 1.00 96.56 97 ILE A CA 1
ATOM 814 C C . ILE A 1 97 ? -18.892 2.078 12.262 1.00 96.56 97 ILE A C 1
ATOM 816 O O . ILE A 1 97 ? -18.806 0.852 12.375 1.00 96.56 97 ILE A O 1
ATOM 820 N N . ARG A 1 98 ? -18.184 2.797 11.398 1.00 96.06 98 ARG A N 1
ATOM 821 C CA . ARG A 1 98 ? -17.107 2.278 10.569 1.00 96.06 98 ARG A CA 1
ATOM 822 C C . ARG A 1 98 ? -15.790 2.732 11.168 1.00 96.06 98 ARG A C 1
ATOM 824 O O . ARG A 1 98 ? -15.625 3.915 11.446 1.00 96.06 98 ARG A O 1
ATOM 831 N N . LEU A 1 99 ? -14.901 1.777 11.371 1.00 93.12 99 LEU A N 1
ATOM 832 C CA . LEU A 1 99 ? -13.609 1.963 12.011 1.00 93.12 99 LEU A CA 1
ATOM 833 C C . LEU A 1 99 ? -12.521 1.605 11.013 1.00 93.12 99 LEU A C 1
ATOM 835 O O . LEU A 1 99 ? -12.731 0.726 10.169 1.00 93.12 99 LEU A O 1
ATOM 839 N N . ARG A 1 100 ? -11.376 2.269 11.138 1.00 93.50 100 ARG A N 1
ATOM 840 C CA . ARG A 1 100 ? -10.168 1.939 10.394 1.00 93.50 100 ARG A CA 1
ATOM 841 C C . ARG A 1 100 ? -9.053 1.645 11.367 1.00 93.50 100 ARG A C 1
ATOM 843 O O . ARG A 1 100 ? -8.918 2.377 12.329 1.00 93.50 100 ARG A O 1
ATOM 850 N N . TYR A 1 101 ? -8.303 0.578 11.136 1.00 92.00 101 TYR A N 1
ATOM 851 C CA . TYR A 1 101 ? -7.300 0.144 12.095 1.00 92.00 101 TYR A CA 1
ATOM 852 C C . TYR A 1 101 ? -6.105 -0.547 11.446 1.00 92.00 101 TYR A C 1
ATOM 854 O O . TYR A 1 101 ? -6.213 -1.126 10.361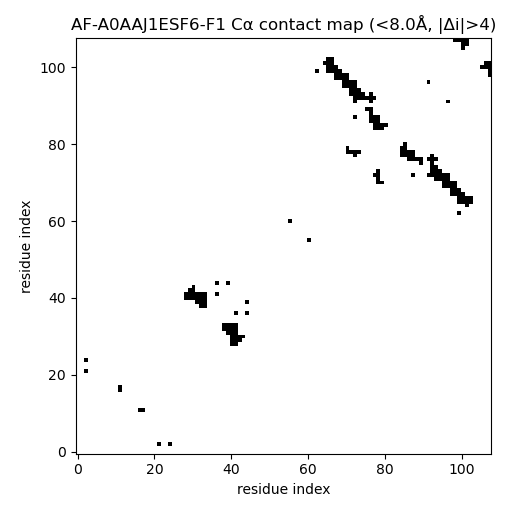 1.00 92.00 101 TYR A O 1
ATOM 862 N N . SER A 1 102 ? -4.950 -0.492 12.105 1.00 91.81 102 SER A N 1
ATOM 863 C CA . SER A 1 102 ? -3.755 -1.196 11.646 1.00 91.81 102 SER A CA 1
ATOM 864 C C . SER A 1 102 ? -3.902 -2.709 11.876 1.00 91.81 102 SER A C 1
ATOM 866 O O . SER A 1 102 ? -4.528 -3.126 12.850 1.00 91.81 102 SER A O 1
ATOM 868 N N . PRO A 1 103 ? -3.302 -3.583 11.043 1.00 88.38 103 PRO A N 1
ATOM 869 C CA . PRO A 1 103 ? -3.384 -5.036 11.239 1.00 88.38 103 PRO A CA 1
ATOM 870 C C . PRO A 1 103 ? -2.882 -5.532 12.606 1.00 88.38 103 PRO A C 1
ATOM 872 O O . PRO A 1 103 ? -3.266 -6.612 13.044 1.00 88.38 103 PRO A O 1
ATOM 875 N N . ASP A 1 104 ? -2.019 -4.758 13.271 1.00 89.19 104 ASP A N 1
ATOM 876 C CA . ASP A 1 104 ? -1.503 -5.026 14.616 1.00 89.19 104 ASP A CA 1
ATOM 877 C C . ASP A 1 104 ? -2.275 -4.301 15.739 1.00 89.19 104 ASP A C 1
ATOM 879 O O . ASP A 1 104 ? -1.855 -4.363 16.895 1.00 89.19 104 ASP A O 1
ATOM 883 N N . MET A 1 105 ? -3.396 -3.643 15.413 1.00 85.19 105 MET A N 1
ATOM 884 C CA . MET A 1 105 ? -4.312 -2.940 16.327 1.00 85.19 105 MET A CA 1
ATOM 885 C C . MET A 1 105 ? -3.685 -1.786 17.132 1.00 85.19 105 MET A C 1
ATOM 887 O O . MET A 1 105 ? -4.245 -1.373 18.149 1.00 85.19 105 MET A O 1
ATOM 891 N N . LYS A 1 106 ? -2.525 -1.261 16.719 1.00 84.00 106 LYS A N 1
ATOM 892 C CA . LYS A 1 106 ? -1.886 -0.103 17.373 1.00 84.00 106 LYS A CA 1
ATOM 893 C C . LYS A 1 106 ? -2.531 1.230 17.008 1.00 84.00 106 LYS A C 1
ATOM 895 O O . LYS A 1 106 ? -2.459 2.166 17.799 1.00 84.00 106 LYS A O 1
ATOM 900 N N . GLU A 1 107 ? -3.131 1.307 15.828 1.00 80.31 107 GLU A N 1
ATOM 901 C CA . GLU A 1 107 ? -3.821 2.489 15.315 1.00 80.31 107 GLU A CA 1
ATOM 902 C C . GLU A 1 107 ? -5.286 2.111 15.073 1.00 80.31 107 GLU A C 1
ATOM 904 O O . GLU A 1 107 ? -5.538 1.102 14.412 1.00 80.31 107 GLU A O 1
ATOM 909 N N . ILE A 1 108 ? -6.228 2.874 15.639 1.00 79.94 108 ILE A N 1
ATOM 910 C CA . ILE A 1 108 ? -7.695 2.747 15.507 1.00 79.94 108 ILE A CA 1
ATOM 911 C C . ILE A 1 108 ? -8.295 4.152 15.397 1.00 79.94 108 ILE A C 1
ATOM 913 O O . ILE A 1 108 ? -7.796 5.041 16.125 1.00 79.94 108 ILE A O 1
#

Mean predicted aligned error: 6.29 Å

Radius of gyration: 23.21 Å; Cα contacts (8 Å, |Δi|>4): 104; chains: 1; bounding box: 42×42×58 Å

Organism: Mediterraneibacter gnavus (NCBI:txid33038)

Solvent-accessible surface area (backbone atoms only — not comparable to full-atom values): 6645 Å² total; per-residue (Å²): 128,68,65,78,76,70,59,61,76,83,83,44,93,46,73,65,55,49,50,51,53,52,49,53,49,53,52,52,56,35,70,32,64,31,87,92,50,83,65,34,18,56,48,56,62,59,65,73,46,60,91,74,64,81,80,76,54,71,66,57,52,55,63,71,71,36,47,77,49,79,48,62,26,35,86,87,15,35,39,76,58,96,89,42,79,41,81,50,67,66,92,45,40,68,34,76,47,79,47,51,25,38,99,82,66,83,44,110

Secondary structure (DSSP, 8-state):
--TGGG--GGG-SSHHHHHHHHHHHHHHHHHS--GGGTT--HHHHHHT-GGG-PPPPHHHHHHHHSEEEEEE--TTSEEEETTEEEE--GGGTTSEEEEEE-TTSS--

Foldseek 3Di:
DPQVVPDDPVVDPDPVVVVVSVVVVVVCQQCFQDPVVVRDGVVRVVVVCVVPDDDDDPVVVVQVQWDKDKFFQAQQQWTDDPNDIDHDDNVRHRHIDMDTADPVRPGD

Sequence (108 aa):
DQWMAALDMRDFHSLEELRGSLHAFVQRYNQSPHSSLHGLSPQDRFFSEPEQIRRLSEEDITQNFLLEIERRVSADSVIVIDQIEYEVDYRFARQRIRLRYSPDMKEI

pLDDT: mean 93.11, std 5.44, range [55.34, 97.94]

Nearest PDB structures (foldseek):
  8b4h-assembly1_A  TM=5.441E-01  e=1.294E-03  Geobacillus stearothermophilus
  8rkv-assembly1_R  TM=7.825E-01  e=1.892E-02  Scytonema hofmannii
  8b4h-assembly1_D  TM=5.443E-01  e=2.657E-03  Geobacillus stearothermophilus
  8rkv-assembly1_U  TM=4.837E-01  e=4.788E-03  Scytonema hofmannii
  8rkv-assembly1_T  TM=4.521E-01  e=3.233E-03  Scytonema hofmannii

InterPro domains:
  IPR012337 Ribonuclease H-like superfamily [SSF53098] (9-53)